Protein AF-A0A6A4NGE7-F1 (afdb_monomer_lite)

Structure (mmCIF, N/CA/C/O backbone):
data_AF-A0A6A4NGE7-F1
#
_entry.id   AF-A0A6A4NGE7-F1
#
loop_
_atom_site.group_PDB
_atom_site.id
_atom_site.type_symbol
_atom_site.label_atom_id
_atom_site.label_alt_id
_atom_site.label_comp_id
_atom_site.label_asym_id
_atom_site.label_entity_id
_atom_site.label_seq_id
_atom_site.pdbx_PDB_ins_code
_atom_site.Cartn_x
_atom_site.Cartn_y
_atom_site.Cartn_z
_atom_site.occupancy
_atom_site.B_iso_or_equiv
_atom_site.auth_seq_id
_atom_site.auth_comp_id
_atom_site.auth_asym_id
_atom_site.auth_atom_id
_atom_site.pdbx_PDB_model_num
ATOM 1 N N . MET A 1 1 ? 30.647 -3.191 -32.858 1.00 53.34 1 MET A N 1
ATOM 2 C CA . MET A 1 1 ? 30.579 -3.238 -31.377 1.00 53.34 1 MET A CA 1
ATOM 3 C C . MET A 1 1 ? 30.122 -1.924 -30.722 1.00 53.34 1 MET A C 1
ATOM 5 O O . MET A 1 1 ? 29.623 -1.982 -29.611 1.00 53.34 1 MET A O 1
ATOM 9 N N . ALA A 1 2 ? 30.221 -0.759 -31.384 1.00 54.53 2 ALA A N 1
ATOM 10 C CA . ALA A 1 2 ? 29.915 0.548 -30.776 1.00 54.53 2 ALA A CA 1
ATOM 11 C C . ALA A 1 2 ? 28.414 0.911 -30.665 1.00 54.53 2 ALA A C 1
ATOM 13 O O . ALA A 1 2 ? 28.041 1.711 -29.819 1.00 54.53 2 ALA A O 1
ATOM 14 N N . PHE A 1 3 ? 27.537 0.299 -31.472 1.00 54.53 3 PHE A N 1
ATOM 15 C CA . PHE A 1 3 ? 26.104 0.645 -31.523 1.00 54.53 3 PHE A CA 1
ATOM 16 C C . PHE A 1 3 ? 25.256 0.072 -30.373 1.00 54.53 3 PHE A C 1
ATOM 18 O O . PHE A 1 3 ? 24.125 0.497 -30.178 1.00 54.53 3 PHE A O 1
ATOM 25 N N . ARG A 1 4 ? 25.783 -0.888 -29.599 1.00 62.06 4 ARG A N 1
ATOM 26 C CA . ARG A 1 4 ? 25.040 -1.546 -28.505 1.00 62.06 4 ARG A CA 1
ATOM 27 C C . ARG A 1 4 ? 25.032 -0.736 -27.208 1.00 62.06 4 ARG A C 1
ATOM 29 O O . ARG A 1 4 ? 24.047 -0.764 -26.483 1.00 62.06 4 ARG A O 1
ATOM 36 N N . PHE A 1 5 ? 26.105 0.008 -26.951 1.00 65.00 5 PHE A N 1
ATOM 37 C CA . PHE A 1 5 ? 26.231 0.885 -25.787 1.00 65.00 5 PHE A CA 1
ATOM 38 C C . PHE A 1 5 ? 25.163 1.988 -25.725 1.00 65.00 5 PHE A C 1
ATOM 40 O O . PHE A 1 5 ? 24.500 2.081 -24.696 1.00 65.00 5 PHE A O 1
ATOM 47 N N . PRO A 1 6 ? 24.919 2.782 -26.789 1.00 73.19 6 PRO A N 1
ATOM 48 C CA . PRO A 1 6 ? 23.900 3.829 -26.733 1.00 73.19 6 PRO A CA 1
ATOM 49 C C . PRO A 1 6 ? 22.485 3.258 -26.589 1.00 73.19 6 PRO A C 1
ATOM 51 O O . PRO A 1 6 ? 21.669 3.854 -25.898 1.00 73.19 6 PRO A O 1
ATOM 54 N N . VAL A 1 7 ? 22.205 2.081 -27.164 1.00 77.19 7 VAL A N 1
ATOM 55 C CA . VAL A 1 7 ? 20.905 1.397 -27.029 1.00 77.19 7 VAL A CA 1
ATOM 56 C C . VAL A 1 7 ? 20.662 0.930 -25.592 1.00 77.19 7 VAL A C 1
ATOM 58 O O . VAL A 1 7 ? 19.568 1.114 -25.070 1.00 77.19 7 VAL A O 1
ATOM 61 N N . LEU A 1 8 ? 21.681 0.371 -24.933 1.00 76.75 8 LEU A N 1
ATOM 62 C CA . LEU A 1 8 ? 21.593 -0.036 -23.528 1.00 76.75 8 LEU A CA 1
ATOM 63 C C . LEU A 1 8 ? 21.396 1.166 -22.599 1.00 76.75 8 LEU A C 1
ATOM 65 O O . LEU A 1 8 ? 20.580 1.093 -21.687 1.00 76.75 8 LEU A O 1
ATOM 69 N N . VAL A 1 9 ? 22.090 2.279 -22.858 1.00 77.69 9 VAL A N 1
ATOM 70 C CA . VAL A 1 9 ? 21.926 3.527 -22.094 1.00 77.69 9 VAL A CA 1
ATOM 71 C C . VAL A 1 9 ? 20.524 4.108 -22.290 1.00 77.69 9 VAL A C 1
ATOM 73 O O . VAL A 1 9 ? 19.883 4.473 -21.310 1.00 77.69 9 VAL A O 1
ATOM 76 N N . LEU A 1 10 ? 20.007 4.132 -23.524 1.00 75.12 10 LEU A N 1
ATOM 77 C CA . LEU A 1 10 ? 18.631 4.555 -23.806 1.00 75.12 10 LEU A CA 1
ATOM 78 C C . LEU A 1 10 ? 17.603 3.666 -23.099 1.00 75.12 10 LEU A C 1
ATOM 80 O O . LEU A 1 10 ? 16.687 4.192 -22.479 1.00 75.12 10 LEU A O 1
ATOM 84 N N . ALA A 1 11 ? 17.770 2.342 -23.131 1.00 74.75 11 ALA A N 1
ATOM 85 C CA . ALA A 1 11 ? 16.883 1.417 -22.426 1.00 74.75 11 ALA A CA 1
ATOM 86 C C . ALA A 1 11 ? 16.903 1.648 -20.905 1.00 74.75 11 ALA A C 1
ATOM 88 O O . ALA A 1 11 ? 15.849 1.689 -20.276 1.00 74.75 11 ALA A O 1
ATOM 89 N N . PHE A 1 12 ? 18.084 1.876 -20.322 1.00 68.06 12 PHE A N 1
ATOM 90 C CA . PHE A 1 12 ? 18.233 2.166 -18.894 1.00 68.06 12 PHE A CA 1
ATOM 91 C C . PHE A 1 12 ? 17.558 3.490 -18.500 1.00 68.06 12 PHE A C 1
ATOM 93 O O . PHE A 1 12 ? 16.877 3.558 -17.480 1.00 68.06 12 PHE A O 1
ATOM 100 N N . LEU A 1 13 ? 17.692 4.526 -19.337 1.00 68.31 13 LEU A N 1
ATOM 101 C CA . LEU A 1 13 ? 17.026 5.817 -19.144 1.00 68.31 13 LEU A CA 1
ATOM 102 C C . LEU A 1 13 ? 15.502 5.706 -19.294 1.00 68.31 13 LEU A C 1
ATOM 104 O O . LEU A 1 13 ? 14.777 6.333 -18.527 1.00 68.31 13 LEU A O 1
ATOM 108 N N . ILE A 1 14 ? 15.001 4.898 -20.232 1.00 67.38 14 ILE A N 1
ATOM 109 C CA . ILE A 1 14 ? 13.558 4.661 -20.403 1.00 67.38 14 ILE A CA 1
ATOM 110 C C . ILE A 1 14 ? 12.986 3.916 -19.188 1.00 67.38 14 ILE A C 1
ATOM 112 O O . ILE A 1 14 ? 11.940 4.310 -18.683 1.00 67.38 14 ILE A O 1
ATOM 116 N N . CYS A 1 15 ? 13.685 2.903 -18.665 1.00 61.19 15 CYS A N 1
ATOM 117 C CA . CYS A 1 15 ? 13.27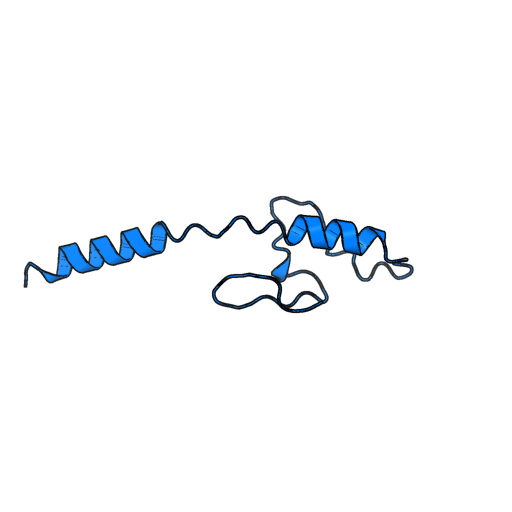3 2.203 -17.443 1.00 61.19 15 CYS A CA 1
ATOM 118 C C . CYS A 1 15 ? 13.305 3.106 -16.203 1.00 61.19 15 CYS A C 1
ATOM 120 O O . CYS A 1 15 ? 12.448 2.973 -15.337 1.00 61.19 15 CYS A O 1
ATOM 122 N N . TRP A 1 16 ? 14.260 4.038 -16.119 1.00 55.94 16 TRP A N 1
ATOM 123 C CA . TRP A 1 16 ? 14.333 5.000 -15.015 1.00 55.94 16 TRP A CA 1
ATOM 124 C C . TRP A 1 16 ? 13.181 6.014 -15.037 1.00 55.94 16 TRP A C 1
ATOM 126 O O . TRP A 1 16 ? 12.710 6.446 -13.990 1.00 55.94 16 TRP A O 1
ATOM 136 N N . ASN A 1 17 ? 12.711 6.384 -16.231 1.00 52.44 17 ASN A N 1
ATOM 137 C CA . ASN A 1 17 ? 11.602 7.321 -16.429 1.00 52.44 17 ASN A CA 1
ATOM 138 C C . ASN A 1 17 ? 10.239 6.633 -16.541 1.00 52.44 17 ASN A C 1
ATOM 140 O O . ASN A 1 17 ? 9.270 7.300 -16.919 1.00 52.44 17 ASN A O 1
ATOM 144 N N . ALA A 1 18 ? 10.142 5.339 -16.210 1.00 56.34 18 ALA A N 1
ATOM 145 C CA . ALA A 1 18 ? 8.862 4.712 -15.921 1.00 56.34 18 ALA A CA 1
ATOM 146 C C . ALA A 1 18 ? 8.277 5.428 -14.696 1.00 56.34 18 ALA A C 1
ATOM 148 O O . ALA A 1 18 ? 8.494 5.039 -13.551 1.00 56.34 18 ALA A O 1
ATOM 149 N N . ASN A 1 19 ? 7.609 6.552 -14.965 1.00 53.25 19 ASN A N 1
ATOM 150 C CA . ASN A 1 19 ? 6.779 7.270 -14.025 1.00 53.25 19 ASN A CA 1
ATOM 151 C C . ASN A 1 19 ? 5.836 6.214 -13.472 1.00 53.25 19 ASN A C 1
ATOM 153 O O . ASN A 1 19 ? 4.968 5.726 -14.198 1.00 53.25 19 ASN A O 1
ATOM 157 N N . LYS A 1 20 ? 6.036 5.830 -12.211 1.00 54.62 20 LYS A N 1
ATOM 158 C CA . LYS A 1 20 ? 4.947 5.228 -11.464 1.00 54.62 20 LYS A CA 1
ATOM 159 C C . LYS A 1 20 ? 3.822 6.246 -11.553 1.00 54.62 20 LYS A C 1
ATOM 161 O O . LYS A 1 20 ? 3.998 7.379 -11.110 1.00 54.62 20 LYS A O 1
ATOM 166 N N . VAL A 1 21 ? 2.738 5.882 -12.232 1.00 50.66 21 VAL A N 1
ATOM 167 C CA . VAL A 1 21 ? 1.508 6.661 -12.178 1.00 50.66 21 VAL A CA 1
ATOM 168 C C . VAL A 1 21 ? 1.226 6.856 -10.694 1.00 50.66 21 VAL A C 1
ATOM 170 O O . VAL A 1 21 ? 1.192 5.884 -9.939 1.00 50.66 21 VAL A O 1
ATOM 173 N N . GLU A 1 22 ? 1.139 8.112 -10.261 1.00 56.56 22 GLU A N 1
ATOM 174 C CA . GLU A 1 22 ? 0.662 8.444 -8.925 1.00 56.56 22 GLU A CA 1
ATOM 175 C C . GLU A 1 22 ? -0.807 8.028 -8.889 1.00 56.56 22 GLU A C 1
ATOM 177 O O . GLU A 1 22 ? -1.707 8.783 -9.256 1.00 56.56 22 GLU A O 1
ATOM 182 N N . SER A 1 23 ? -1.039 6.755 -8.577 1.00 64.81 23 SER A N 1
ATOM 183 C CA . SER A 1 23 ? -2.381 6.223 -8.491 1.00 64.81 23 SER A CA 1
ATOM 184 C C . SER A 1 23 ? -3.022 6.762 -7.217 1.00 64.81 23 SER A C 1
ATOM 186 O O . SER A 1 23 ? -2.522 6.562 -6.106 1.00 64.81 23 SER A O 1
ATOM 188 N N . ASN A 1 24 ? -4.154 7.444 -7.385 1.00 77.44 24 ASN A N 1
ATOM 189 C CA . ASN A 1 24 ? -4.982 7.948 -6.290 1.00 77.44 24 ASN A CA 1
ATOM 190 C C . ASN A 1 24 ? -5.768 6.817 -5.584 1.00 77.44 24 ASN A C 1
ATOM 192 O O . ASN A 1 24 ? -6.678 7.076 -4.789 1.00 77.44 24 ASN A O 1
ATOM 196 N N . ASP A 1 25 ? -5.442 5.552 -5.870 1.00 85.56 25 ASP A N 1
ATOM 197 C CA . ASP A 1 25 ? -6.060 4.378 -5.257 1.00 85.56 25 ASP A CA 1
ATOM 198 C C . ASP A 1 25 ? -5.935 4.409 -3.733 1.00 85.56 25 ASP A C 1
ATOM 200 O O . ASP A 1 25 ? -6.920 4.171 -3.039 1.00 85.56 25 ASP A O 1
ATOM 204 N N . GLY A 1 26 ? -4.778 4.807 -3.191 1.00 88.06 26 GLY A N 1
ATOM 205 C CA . GLY A 1 26 ? -4.575 4.912 -1.741 1.00 88.06 26 GLY A CA 1
ATOM 206 C C . GLY A 1 26 ? -5.585 5.843 -1.056 1.00 88.06 26 GLY A C 1
ATOM 207 O O . GLY A 1 26 ? -6.148 5.501 -0.015 1.00 88.06 26 GLY A O 1
ATOM 208 N N . THR A 1 27 ? -5.887 6.995 -1.661 1.00 89.88 27 THR A N 1
ATOM 209 C CA . THR A 1 27 ? -6.905 7.923 -1.146 1.00 89.88 27 THR A CA 1
ATOM 210 C C . THR A 1 27 ? -8.308 7.331 -1.250 1.00 89.88 27 THR A C 1
ATOM 212 O O . THR A 1 27 ? -9.084 7.421 -0.299 1.00 89.88 27 THR A O 1
ATOM 215 N N . THR A 1 28 ? -8.624 6.670 -2.365 1.00 91.81 28 THR A N 1
ATOM 216 C CA . THR A 1 28 ? -9.917 5.997 -2.568 1.00 91.81 28 THR A CA 1
ATOM 217 C C . THR A 1 28 ? -10.141 4.889 -1.535 1.00 91.81 28 THR A C 1
ATOM 219 O O . THR A 1 28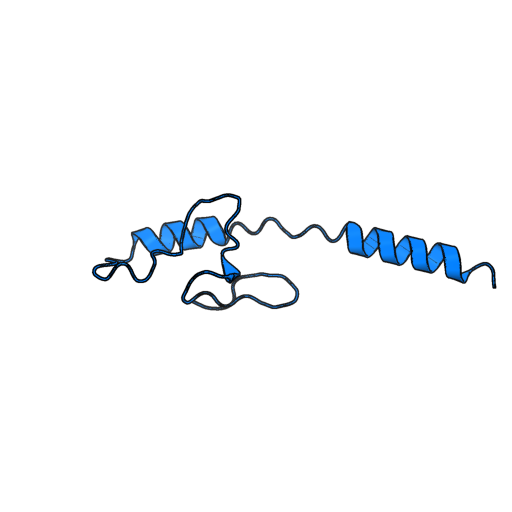 ? -11.208 4.808 -0.927 1.00 91.81 28 THR A O 1
ATOM 222 N N . LEU A 1 29 ? -9.117 4.079 -1.264 1.00 92.88 29 LEU A N 1
ATOM 223 C CA . LEU A 1 29 ? -9.135 3.037 -0.239 1.00 92.88 29 LEU A CA 1
ATOM 224 C C . LEU A 1 29 ? -9.362 3.617 1.163 1.00 92.88 29 LEU A C 1
ATOM 226 O O . LEU A 1 29 ? -10.144 3.073 1.941 1.00 92.88 29 LEU A O 1
ATOM 230 N N . LEU A 1 30 ? -8.747 4.754 1.492 1.00 93.44 30 LEU A N 1
ATOM 231 C CA . LEU A 1 30 ? -8.986 5.423 2.773 1.00 93.44 30 LEU A CA 1
ATOM 232 C C . LEU A 1 30 ? -10.416 5.960 2.913 1.00 93.44 30 LEU A C 1
ATOM 234 O O . LEU A 1 30 ? -10.959 5.931 4.018 1.00 93.44 30 LEU A O 1
ATOM 238 N N . GLU A 1 31 ? -11.056 6.405 1.830 1.00 93.88 31 GLU A N 1
ATOM 239 C CA . GLU A 1 31 ? -12.485 6.749 1.854 1.00 93.88 31 GLU A CA 1
ATOM 240 C C . GLU A 1 31 ? -13.365 5.504 2.037 1.00 93.88 31 GLU A C 1
ATOM 242 O O . GLU A 1 31 ? -14.28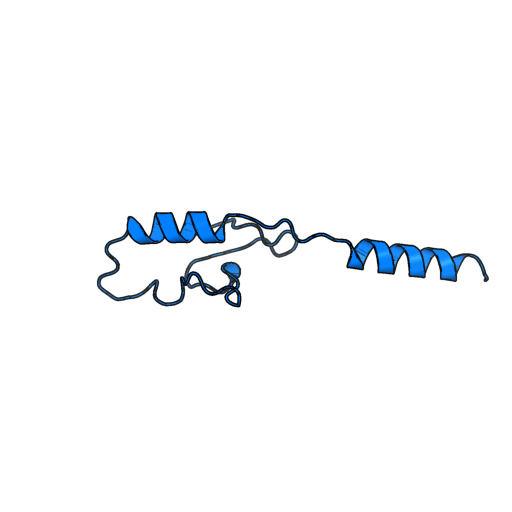4 5.514 2.858 1.00 93.88 31 GLU A O 1
ATOM 247 N N . ILE A 1 32 ? -13.041 4.397 1.360 1.00 92.56 32 ILE A N 1
ATOM 248 C CA . ILE A 1 32 ? -13.723 3.108 1.553 1.00 92.56 32 ILE A CA 1
ATOM 249 C C . ILE A 1 32 ? -13.584 2.639 3.007 1.00 92.56 32 ILE A C 1
ATOM 251 O O . ILE A 1 32 ? -14.579 2.245 3.617 1.00 92.56 32 ILE A O 1
ATOM 255 N N . LYS A 1 33 ? -12.396 2.758 3.613 1.00 93.19 33 LYS A N 1
ATOM 256 C CA . LYS A 1 33 ? -12.161 2.425 5.026 1.00 93.19 33 LYS A CA 1
ATOM 257 C C . LYS A 1 33 ? -13.126 3.150 5.966 1.00 93.19 33 LYS A C 1
ATOM 259 O O . LYS A 1 33 ? -13.602 2.535 6.914 1.00 93.19 33 LYS A O 1
ATOM 264 N N . LYS A 1 34 ? -13.464 4.419 5.702 1.00 93.00 34 LYS A N 1
ATOM 265 C CA . LYS A 1 34 ? -14.428 5.180 6.526 1.00 93.00 34 LYS A CA 1
ATOM 266 C C . LYS A 1 34 ? -15.849 4.620 6.458 1.00 93.00 34 LYS A C 1
ATOM 268 O O . LYS A 1 34 ? -16.625 4.839 7.385 1.00 93.00 34 LYS A O 1
ATOM 273 N N . SER A 1 35 ? -16.202 3.926 5.374 1.00 92.62 35 SER A N 1
ATOM 274 C CA . SER A 1 35 ? -17.515 3.289 5.226 1.00 92.62 35 SER A CA 1
ATOM 275 C C . SER A 1 35 ? -17.650 1.997 6.041 1.00 92.62 35 SER A C 1
ATOM 277 O O . SER A 1 35 ? -18.768 1.581 6.354 1.00 92.62 35 SER A O 1
ATOM 279 N N . PHE A 1 36 ? -16.531 1.381 6.438 1.00 90.81 36 PHE A N 1
ATOM 280 C CA . PHE A 1 36 ? -16.529 0.174 7.252 1.00 90.81 36 PHE A CA 1
ATOM 281 C C . PHE A 1 36 ? -16.553 0.495 8.745 1.00 90.81 36 PHE A C 1
ATOM 283 O O . PHE A 1 36 ? -15.801 1.327 9.254 1.00 90.81 36 PHE A O 1
ATOM 290 N N . ARG A 1 37 ? -17.384 -0.242 9.487 1.00 90.12 37 ARG A N 1
ATOM 291 C CA . ARG A 1 37 ? -17.301 -0.279 10.946 1.00 90.12 37 ARG A CA 1
ATOM 292 C C . ARG A 1 37 ? -16.229 -1.294 11.345 1.00 90.12 37 ARG A C 1
ATOM 294 O O . ARG A 1 37 ? -16.537 -2.461 11.562 1.00 90.12 37 ARG A O 1
ATOM 301 N N . ASP A 1 38 ? -14.984 -0.840 11.417 1.00 87.62 38 ASP A N 1
ATOM 302 C CA . ASP A 1 38 ? -13.820 -1.673 11.749 1.00 87.62 38 ASP A CA 1
ATOM 303 C C . ASP A 1 38 ? -13.736 -1.969 13.259 1.00 87.62 38 ASP A C 1
ATOM 305 O O . ASP A 1 38 ? -12.914 -1.410 13.983 1.00 87.62 38 ASP A O 1
ATOM 309 N N . VAL A 1 39 ? -14.658 -2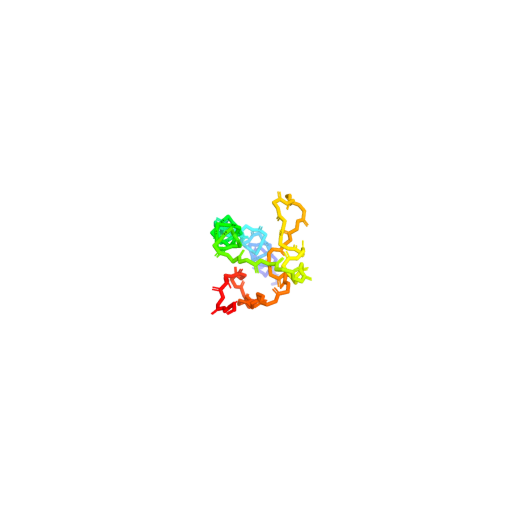.801 13.760 1.00 87.25 39 VAL A N 1
ATOM 310 C CA . VAL A 1 39 ? -14.791 -3.108 15.199 1.00 87.25 39 VAL A CA 1
ATOM 311 C C . VAL A 1 39 ? -13.544 -3.806 15.752 1.00 87.25 39 VAL A C 1
ATOM 313 O O . VAL A 1 39 ? -13.147 -3.524 16.880 1.00 87.25 39 VAL A O 1
ATOM 316 N N . ASP A 1 40 ? -12.910 -4.658 14.947 1.00 92.25 40 ASP A N 1
ATOM 317 C CA . ASP A 1 40 ? -11.745 -5.458 15.341 1.00 92.25 40 ASP A CA 1
ATOM 318 C C . ASP A 1 40 ? -10.404 -4.835 14.902 1.00 92.25 40 ASP A C 1
ATOM 320 O O . ASP A 1 40 ? -9.353 -5.457 15.061 1.00 92.25 40 ASP A O 1
ATOM 324 N N . ASN A 1 41 ? -10.416 -3.604 14.367 1.00 92.12 41 ASN A N 1
ATOM 325 C CA . ASN A 1 41 ? -9.226 -2.890 13.884 1.00 92.12 41 ASN A CA 1
ATOM 326 C C . ASN A 1 41 ? -8.412 -3.710 12.854 1.00 92.12 41 ASN A C 1
ATOM 328 O O . ASN A 1 41 ? -7.178 -3.718 12.848 1.00 92.12 41 ASN A O 1
ATOM 332 N N . VAL A 1 42 ? -9.107 -4.441 11.980 1.00 92.31 42 VAL A N 1
ATOM 333 C CA . VAL A 1 42 ? -8.503 -5.298 10.950 1.00 92.31 42 VAL A CA 1
ATOM 334 C C . VAL A 1 42 ? -7.812 -4.452 9.885 1.00 92.31 42 VAL A C 1
ATOM 336 O O . VAL A 1 42 ? -6.776 -4.867 9.355 1.00 92.31 42 VAL A O 1
ATOM 339 N N . LEU A 1 43 ? -8.343 -3.255 9.613 1.00 93.38 43 LEU A N 1
ATOM 340 C CA . LEU A 1 43 ? -7.828 -2.301 8.630 1.00 93.38 43 LEU A CA 1
ATOM 341 C C . LEU A 1 43 ? -6.781 -1.355 9.238 1.00 93.38 43 LEU A C 1
ATOM 343 O O . LEU A 1 43 ? -6.547 -0.270 8.702 1.00 93.38 43 LEU A O 1
ATOM 347 N N . TYR A 1 44 ? -6.146 -1.724 10.355 1.00 91.44 44 TYR A N 1
ATOM 348 C CA . TYR A 1 44 ? -5.119 -0.912 11.019 1.00 91.44 44 TYR A CA 1
ATOM 349 C C . TYR A 1 44 ? -4.008 -0.451 10.066 1.00 91.44 44 TYR A C 1
ATOM 351 O O . TYR A 1 44 ? -3.616 0.714 10.094 1.00 91.44 44 TYR A O 1
ATOM 359 N N . ASP A 1 45 ? -3.572 -1.350 9.181 1.00 91.12 45 ASP A N 1
ATOM 360 C CA . ASP A 1 45 ? -2.452 -1.130 8.258 1.00 91.12 45 ASP A CA 1
ATOM 361 C C . ASP A 1 45 ? -2.748 -0.038 7.211 1.00 91.12 45 ASP A C 1
ATOM 363 O O . ASP A 1 45 ? -1.834 0.537 6.627 1.00 91.12 45 ASP A O 1
ATOM 367 N N . TRP A 1 46 ? -4.025 0.294 7.007 1.00 93.12 46 TRP A N 1
ATOM 368 C CA . TRP A 1 46 ? -4.473 1.286 6.037 1.00 93.12 46 TRP A CA 1
ATOM 369 C C . TRP A 1 46 ? -4.277 2.696 6.586 1.00 93.12 46 TRP A C 1
ATOM 371 O O . TRP A 1 46 ? -5.085 3.183 7.390 1.00 93.12 46 TRP A O 1
ATOM 381 N N . THR A 1 47 ? -3.210 3.368 6.163 1.00 91.31 47 THR A N 1
ATOM 382 C CA . THR A 1 47 ? -2.805 4.665 6.720 1.00 91.31 47 THR A CA 1
ATOM 383 C C . THR A 1 47 ? -2.507 5.688 5.633 1.00 91.31 47 THR A C 1
ATOM 385 O O . THR A 1 47 ? -2.037 5.350 4.559 1.00 91.31 47 THR A O 1
ATOM 388 N N . ASN A 1 48 ? -2.706 6.973 5.925 1.00 87.81 48 ASN A N 1
ATOM 389 C CA . ASN A 1 48 ? -2.325 8.061 5.014 1.00 87.81 48 ASN A CA 1
ATOM 390 C C . ASN A 1 48 ? -0.826 8.414 5.105 1.00 87.81 48 ASN A C 1
ATOM 392 O O . ASN A 1 48 ? -0.445 9.571 4.926 1.00 87.81 48 ASN A O 1
ATOM 396 N N . SER A 1 49 ? 0.025 7.460 5.499 1.00 85.00 49 SER A N 1
ATOM 397 C CA . SER A 1 49 ? 1.456 7.723 5.625 1.00 85.00 49 SER A CA 1
ATOM 398 C C . SER A 1 49 ? 2.080 7.793 4.231 1.00 85.00 49 SER A C 1
ATOM 400 O O . SER A 1 49 ? 1.920 6.843 3.467 1.00 85.00 49 SER A O 1
ATOM 402 N N . PRO A 1 50 ? 2.861 8.838 3.908 1.00 73.88 50 PRO A N 1
ATOM 403 C CA . PRO A 1 50 ? 3.523 8.955 2.607 1.00 73.88 50 PRO A CA 1
ATOM 404 C C . PRO A 1 50 ? 4.563 7.850 2.357 1.00 73.88 50 PRO A C 1
ATOM 406 O O . PRO A 1 50 ? 5.031 7.687 1.238 1.00 73.88 50 PRO A O 1
ATOM 409 N N . SER A 1 51 ? 4.947 7.105 3.398 1.00 73.00 51 SER A N 1
ATOM 410 C CA . SER A 1 51 ? 5.854 5.957 3.319 1.00 73.00 51 SER A CA 1
ATOM 411 C C . SER A 1 51 ? 5.150 4.601 3.204 1.00 73.00 51 SER A C 1
ATOM 413 O O . SER A 1 51 ? 5.831 3.580 3.154 1.00 73.00 51 SER A O 1
ATOM 415 N N . SER A 1 52 ? 3.816 4.560 3.252 1.00 79.12 52 SER A N 1
ATOM 416 C CA . SER A 1 52 ? 3.062 3.308 3.253 1.00 79.12 52 SER A CA 1
ATOM 417 C C . SER A 1 52 ? 2.540 3.004 1.853 1.00 79.12 52 SER A C 1
ATOM 419 O O . SER A 1 52 ? 1.644 3.683 1.359 1.00 79.12 52 SER A O 1
ATOM 421 N N . ASP A 1 53 ? 3.087 1.960 1.233 1.00 87.06 53 ASP A N 1
ATOM 422 C CA . ASP A 1 53 ? 2.557 1.428 -0.020 1.00 87.06 53 ASP A CA 1
ATOM 423 C C . ASP A 1 53 ? 1.209 0.739 0.246 1.00 87.06 53 ASP A C 1
ATOM 425 O O . ASP A 1 53 ? 1.135 -0.239 0.989 1.00 87.06 53 ASP A O 1
ATOM 429 N N . TYR A 1 54 ? 0.126 1.207 -0.376 1.00 89.25 54 TYR A N 1
ATOM 430 C CA . TYR A 1 54 ? -1.205 0.624 -0.156 1.00 89.25 54 TYR A CA 1
ATOM 431 C C . TYR A 1 54 ? -1.304 -0.846 -0.589 1.00 89.25 54 TYR A C 1
ATOM 433 O O . TYR A 1 54 ? -2.105 -1.599 -0.044 1.00 89.25 54 TYR A O 1
ATOM 441 N N . CYS A 1 55 ? -0.433 -1.297 -1.493 1.00 90.81 55 CYS A N 1
ATOM 442 C CA . CYS A 1 55 ? -0.337 -2.697 -1.905 1.00 90.81 55 CYS A CA 1
ATOM 443 C C . CYS A 1 55 ? 0.149 -3.651 -0.804 1.00 90.81 55 CYS A C 1
ATOM 445 O O . CYS A 1 55 ? 0.012 -4.862 -0.961 1.00 90.81 55 CYS A O 1
ATOM 447 N N . VAL A 1 56 ? 0.728 -3.143 0.293 1.00 90.50 56 VAL A N 1
ATOM 448 C CA . VAL A 1 56 ? 1.098 -3.978 1.451 1.00 90.50 56 VAL A CA 1
ATOM 449 C C . VAL A 1 56 ? 0.018 -4.007 2.528 1.00 90.50 56 VAL A C 1
ATOM 451 O O . VAL A 1 56 ? 0.171 -4.694 3.539 1.00 90.50 56 VAL A O 1
ATOM 454 N N . TRP A 1 57 ? -1.070 -3.259 2.346 1.00 93.56 57 TRP A N 1
ATOM 455 C CA . TRP A 1 57 ? -2.165 -3.249 3.300 1.00 93.56 57 TRP A CA 1
ATOM 456 C C . TRP A 1 57 ? -2.915 -4.575 3.282 1.00 93.56 57 TRP A C 1
ATOM 458 O O . TRP A 1 57 ? -3.112 -5.209 2.245 1.00 93.56 57 TRP A O 1
ATOM 468 N N . ARG A 1 58 ? -3.385 -4.989 4.459 1.00 91.88 58 ARG A N 1
ATOM 469 C CA . ARG A 1 58 ? -4.184 -6.205 4.595 1.00 91.88 58 ARG A CA 1
ATOM 470 C C . ARG A 1 58 ? -5.429 -6.136 3.706 1.00 91.88 58 ARG A C 1
ATOM 472 O O . ARG A 1 58 ? -6.204 -5.189 3.816 1.00 91.88 58 ARG A O 1
ATOM 479 N N . GLY A 1 59 ? -5.622 -7.167 2.883 1.00 92.12 59 GLY A N 1
ATOM 480 C CA . GLY A 1 59 ? -6.766 -7.309 1.976 1.00 92.12 59 GLY A CA 1
ATOM 481 C C . GLY A 1 59 ? -6.550 -6.713 0.585 1.00 92.12 59 GLY A C 1
ATOM 482 O O . GLY A 1 59 ? -7.248 -7.103 -0.338 1.00 92.12 59 GLY A O 1
ATOM 483 N N . ILE A 1 60 ? -5.548 -5.850 0.391 1.00 93.38 60 ILE A N 1
ATOM 484 C CA . ILE A 1 60 ? -5.283 -5.243 -0.915 1.00 93.38 60 ILE A CA 1
ATOM 485 C C . ILE A 1 60 ? -4.460 -6.184 -1.786 1.00 93.38 60 ILE A C 1
ATOM 487 O O . ILE A 1 60 ? -3.407 -6.672 -1.382 1.00 93.38 60 ILE A O 1
ATOM 491 N N . SER A 1 61 ? -4.934 -6.408 -3.010 1.00 93.69 61 SER A N 1
ATOM 492 C CA . SER A 1 61 ? -4.157 -7.051 -4.068 1.00 93.69 61 SER A CA 1
ATOM 493 C C . SER A 1 61 ? -3.894 -6.052 -5.184 1.00 93.69 61 SER A C 1
ATOM 495 O O . SER A 1 61 ? -4.830 -5.446 -5.707 1.00 93.69 61 SER A O 1
ATOM 497 N N . CYS A 1 62 ? -2.627 -5.916 -5.565 1.00 92.56 62 CYS A N 1
ATOM 498 C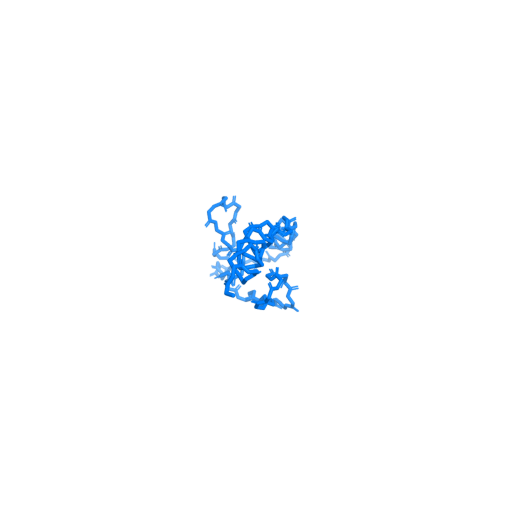 CA . CYS A 1 62 ? -2.202 -5.068 -6.672 1.00 92.56 62 CYS A CA 1
ATOM 499 C C . CYS A 1 62 ? -1.670 -5.895 -7.841 1.00 92.56 62 CYS A C 1
ATOM 501 O O . CYS A 1 62 ? -1.163 -7.005 -7.657 1.00 92.56 62 CYS A O 1
ATOM 503 N N . ASP A 1 63 ? -1.742 -5.328 -9.041 1.00 91.19 63 ASP A N 1
ATOM 504 C CA . ASP A 1 63 ? -1.034 -5.855 -10.199 1.00 91.19 63 ASP A CA 1
ATOM 505 C C . ASP A 1 63 ? 0.486 -5.682 -10.038 1.00 91.19 63 ASP A C 1
ATOM 507 O O . ASP A 1 63 ? 0.984 -4.648 -9.595 1.00 91.19 63 ASP A O 1
ATOM 511 N N . ASN A 1 64 ? 1.246 -6.708 -10.416 1.00 87.06 64 ASN A N 1
ATOM 512 C CA . ASN A 1 64 ? 2.687 -6.766 -10.162 1.00 87.06 64 ASN A CA 1
ATOM 513 C C . ASN A 1 64 ? 3.524 -5.943 -11.164 1.00 87.06 64 ASN A C 1
ATOM 515 O O . ASN A 1 64 ? 4.744 -5.858 -11.022 1.00 87.06 64 ASN A O 1
ATOM 519 N N . VAL A 1 65 ? 2.894 -5.384 -12.204 1.00 85.19 65 VAL A N 1
ATOM 520 C CA . VAL A 1 65 ? 3.561 -4.578 -13.236 1.00 85.19 65 VAL A CA 1
ATOM 521 C C . VAL A 1 65 ? 3.228 -3.100 -13.065 1.00 85.19 65 VAL A C 1
ATOM 523 O O . VAL A 1 65 ? 4.127 -2.261 -13.037 1.00 85.19 65 VAL A O 1
ATOM 526 N N . THR A 1 66 ? 1.942 -2.789 -12.952 1.00 85.94 66 THR A N 1
ATOM 527 C CA . THR A 1 66 ? 1.403 -1.425 -12.874 1.00 85.94 66 THR A CA 1
ATOM 528 C C . THR A 1 66 ? 1.328 -0.898 -11.445 1.00 85.94 66 THR A C 1
ATOM 530 O O . THR A 1 66 ? 1.423 0.310 -11.256 1.00 85.94 66 THR A O 1
ATOM 533 N N . PHE A 1 67 ? 1.269 -1.788 -10.444 1.00 85.56 67 PHE A N 1
ATOM 534 C CA . PHE A 1 67 ? 0.953 -1.473 -9.044 1.00 85.56 67 PHE A CA 1
ATOM 535 C C . PHE A 1 67 ? -0.469 -0.930 -8.826 1.00 85.56 67 PHE A C 1
ATOM 537 O O . PHE A 1 67 ? -0.761 -0.424 -7.745 1.00 85.56 67 PHE A O 1
ATOM 544 N N . ASP A 1 68 ? -1.361 -1.095 -9.805 1.00 87.50 68 ASP A N 1
ATOM 545 C CA . 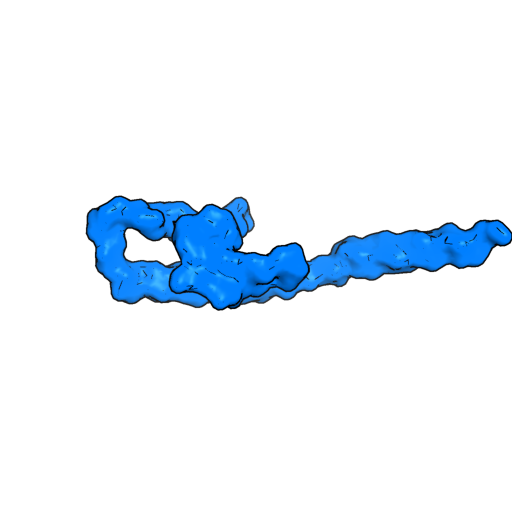ASP A 1 68 ? -2.771 -0.723 -9.686 1.00 87.50 68 ASP A CA 1
ATOM 546 C C . ASP A 1 68 ? -3.520 -1.707 -8.776 1.00 87.50 68 ASP A C 1
ATOM 548 O O . ASP A 1 68 ? -3.233 -2.911 -8.769 1.00 87.50 68 ASP A O 1
ATOM 552 N N . VAL A 1 69 ? -4.509 -1.221 -8.022 1.00 90.25 69 VAL A N 1
ATOM 553 C CA . VAL A 1 69 ? -5.340 -2.079 -7.162 1.00 90.25 69 VAL A CA 1
ATOM 554 C C . VAL A 1 69 ? -6.316 -2.895 -8.011 1.00 90.25 69 VAL A C 1
ATOM 556 O O . VAL A 1 69 ? -7.129 -2.346 -8.751 1.00 90.25 69 VAL A O 1
ATOM 559 N N . VAL A 1 70 ? -6.280 -4.222 -7.867 1.00 93.38 70 VAL A N 1
ATOM 560 C CA . VAL A 1 70 ? -7.140 -5.151 -8.624 1.00 93.38 70 VAL A CA 1
ATOM 561 C C . VAL A 1 70 ? -8.185 -5.859 -7.761 1.00 93.38 70 VAL A C 1
ATOM 563 O O . VAL A 1 70 ? -9.183 -6.338 -8.299 1.00 93.38 70 VAL A O 1
ATOM 566 N N . ALA A 1 71 ? -7.983 -5.932 -6.440 1.00 90.88 71 ALA A N 1
ATOM 567 C CA . ALA A 1 71 ? -8.954 -6.502 -5.503 1.00 90.88 71 ALA A CA 1
ATOM 568 C C . ALA A 1 71 ? -8.768 -5.993 -4.060 1.00 90.88 71 ALA A C 1
ATOM 570 O O . ALA A 1 71 ? -7.673 -5.562 -3.684 1.00 90.88 71 ALA A O 1
ATOM 571 N N . LEU A 1 72 ? -9.854 -6.093 -3.282 1.00 90.12 72 LEU A N 1
ATOM 572 C CA . LEU A 1 72 ? -9.988 -5.776 -1.857 1.00 90.12 72 LEU A CA 1
ATOM 573 C C . LEU A 1 72 ? -10.948 -6.769 -1.177 1.00 90.12 72 LEU A C 1
ATOM 575 O O . LEU A 1 72 ? -12.003 -7.045 -1.794 1.00 90.12 72 LEU A O 1
#

Secondary structure (DSSP, 8-state):
-TTHHHHHHHHHHHHHT------THHHHHHHHHHHS--TT-TTTT----TT--GGGSTT-EE-TTT--EEE-

Foldseek 3Di:
DPPVVVVVVVVVVVVVPPPLPPDCVLVVVVVVVVVDPPVVCQQVLSDPDPPRLCCPTPFWHADPPNRHTDTD

pLDDT: mean 80.99, std 13.8, range [50.66, 93.88]

Organism: Lupinus albus (NCBI:txid3870)

InterPro domains:
  IPR013210 Leucine-rich repeat-containing N-terminal, plant-type [PF08263] (23-63)
  IPR032675 Leucine-rich repeat domain superfamily [G3DSA:3.80.10.10] (17-72)

Radius of gyration: 18.14 Å; chains: 1; bounding box: 48×16×47 Å

Sequence (72 aa):
MAFRFPVLVLAFLICWNANKVESNDGTTLLEIKKSFRDVDNVLYDWTNSPSSDYCVWRGISCDNVTFDVVAL